Protein AF-A0A1G1A3S3-F1 (afdb_monomer)

Radius of gyration: 22.7 Å; Cα contacts (8 Å, |Δi|>4): 123; chains: 1; bounding box: 58×36×57 Å

Sequence (154 aa):
MSLSEVANRAGTSPASLSRYENGWTRFETYTLRKLAVALGCKLHVELQPISRITDGRASCSDLITRLQRLFWDHTLTRKVINQYPVWLLERVLDYGNLEDVYAVQKYMGSKNFLHKAAKAERVSPKTRNFWKQVLEKEGIPCMKKSSRNTAWNS

Mean predicted aligned error: 14.7 Å

Solvent-accessible surface area (backbone atoms only — not comparable to full-atom values): 9349 Å² total; per-residue (Å²): 134,55,65,61,59,44,15,62,59,37,76,50,50,46,73,62,52,54,46,47,74,73,70,53,82,86,70,54,74,68,56,52,49,33,47,20,59,46,69,76,46,84,82,81,88,81,86,73,81,77,76,71,71,76,75,72,56,52,51,69,65,59,52,35,68,68,47,37,80,79,36,84,90,47,87,73,43,74,66,52,53,72,75,39,50,42,63,54,43,24,47,38,66,62,72,48,53,73,66,55,49,50,50,52,27,55,50,61,33,62,71,54,35,53,60,38,53,33,62,38,59,84,43,51,72,69,46,47,57,55,50,41,58,53,32,54,76,72,72,41,81,60,47,66,81,73,88,67,99,64,81,80,83,128

Structure (mmCIF, N/CA/C/O backbone):
data_AF-A0A1G1A3S3-F1
#
_entry.id   AF-A0A1G1A3S3-F1
#
loop_
_atom_site.group_PDB
_atom_site.id
_atom_site.type_symbol
_atom_site.label_atom_id
_atom_site.label_alt_id
_atom_site.label_comp_id
_atom_site.label_asym_id
_atom_site.label_entity_id
_atom_site.label_seq_id
_atom_site.pdbx_PDB_ins_code
_atom_site.Cartn_x
_atom_site.Cartn_y
_atom_site.Cartn_z
_atom_site.occupancy
_atom_site.B_iso_or_equiv
_atom_site.auth_seq_id
_atom_site.auth_comp_id
_atom_site.auth_asym_id
_atom_site.auth_atom_id
_atom_site.pdbx_PDB_model_num
ATOM 1 N N . MET A 1 1 ? -24.597 18.489 29.196 1.00 64.31 1 MET A N 1
ATOM 2 C CA . MET A 1 1 ? -24.051 17.286 29.854 1.00 64.31 1 MET A CA 1
ATOM 3 C C . MET A 1 1 ? -22.540 17.418 29.833 1.00 64.31 1 MET A C 1
ATOM 5 O O . MET A 1 1 ? -22.004 17.718 28.772 1.00 64.31 1 MET A O 1
ATOM 9 N N . SER A 1 2 ? -21.883 17.325 30.986 1.00 84.00 2 SER A N 1
ATOM 10 C CA . SER A 1 2 ? -20.430 17.514 31.097 1.00 84.00 2 SER A CA 1
ATOM 11 C C . SER A 1 2 ? -19.662 16.266 30.649 1.00 84.00 2 SER A C 1
ATOM 13 O O . SER A 1 2 ? -20.179 15.151 30.701 1.00 84.00 2 SER A O 1
ATOM 15 N N . LEU A 1 3 ? -18.406 16.431 30.229 1.00 78.38 3 LEU A N 1
ATOM 16 C CA . LEU A 1 3 ? -17.564 15.325 29.755 1.00 78.38 3 LEU A CA 1
ATOM 17 C C . LEU A 1 3 ? -17.404 14.220 30.819 1.00 78.38 3 LEU A C 1
ATOM 19 O O . LEU A 1 3 ? -17.437 13.029 30.509 1.00 78.38 3 LEU A O 1
ATOM 23 N N . SER A 1 4 ? -17.331 14.615 32.091 1.00 81.06 4 SER A N 1
ATOM 24 C CA . SER A 1 4 ? -17.290 13.709 33.243 1.00 81.06 4 SER A CA 1
ATOM 25 C C . SER A 1 4 ? -18.598 12.932 33.445 1.00 81.06 4 SER A C 1
ATOM 27 O O . SER A 1 4 ? -18.565 11.749 33.782 1.00 81.06 4 SER A O 1
ATOM 29 N N . GLU A 1 5 ? -19.756 13.552 33.198 1.00 80.88 5 GLU A N 1
ATOM 30 C CA . GLU A 1 5 ? -21.058 12.867 33.254 1.00 80.88 5 GLU A CA 1
ATOM 31 C C . GLU A 1 5 ? -21.185 11.805 32.158 1.00 80.88 5 GLU A C 1
ATOM 33 O O . GLU A 1 5 ? -21.670 10.701 32.420 1.00 80.88 5 GLU A O 1
ATOM 38 N N . VAL A 1 6 ? -20.714 12.109 30.945 1.00 79.69 6 VAL A N 1
ATOM 39 C CA . VAL A 1 6 ? -20.717 11.150 29.829 1.00 79.69 6 VAL A CA 1
ATOM 40 C C . VAL A 1 6 ? -19.760 9.996 30.101 1.00 79.69 6 VAL A C 1
ATOM 42 O O . VAL A 1 6 ? -20.117 8.845 29.856 1.00 79.69 6 VAL A O 1
ATOM 45 N N . ALA A 1 7 ? -18.577 10.281 30.654 1.00 80.81 7 ALA A N 1
ATOM 46 C CA . ALA A 1 7 ? -17.577 9.271 30.9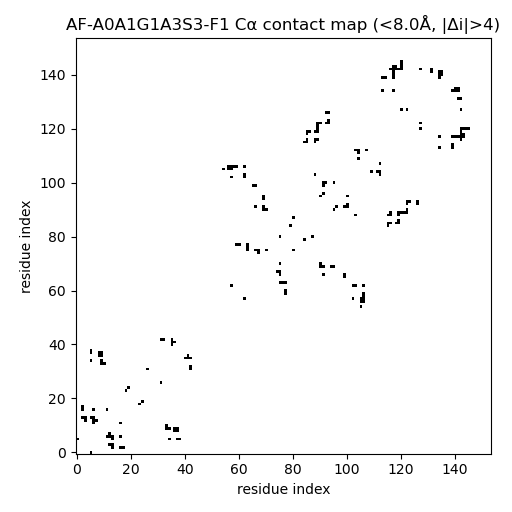97 1.00 80.81 7 ALA A CA 1
ATOM 47 C C . ALA A 1 7 ? -18.150 8.238 31.971 1.00 80.81 7 ALA A C 1
ATOM 49 O O . ALA A 1 7 ? -18.110 7.033 31.708 1.00 80.81 7 ALA A O 1
ATOM 50 N N . ASN A 1 8 ? -18.777 8.731 33.042 1.00 81.88 8 ASN A N 1
ATOM 51 C CA . ASN A 1 8 ? -19.398 7.897 34.062 1.00 81.88 8 ASN A CA 1
ATOM 52 C C . ASN A 1 8 ? -20.534 7.044 33.489 1.00 81.88 8 ASN A C 1
ATOM 54 O O . ASN A 1 8 ? -20.578 5.839 33.727 1.00 81.88 8 ASN A O 1
ATOM 58 N N . ARG A 1 9 ? -21.421 7.633 32.678 1.00 80.94 9 ARG A N 1
ATOM 59 C CA . ARG A 1 9 ? -22.539 6.895 32.061 1.00 80.94 9 ARG A CA 1
ATOM 60 C C . ARG A 1 9 ? -22.086 5.871 31.022 1.00 80.94 9 ARG A C 1
ATOM 62 O O . ARG A 1 9 ? -22.712 4.826 30.883 1.00 80.94 9 ARG A O 1
ATOM 69 N N . ALA A 1 10 ? -21.000 6.147 30.306 1.00 75.44 10 ALA A N 1
ATOM 70 C CA . ALA A 1 10 ? -20.428 5.237 29.318 1.00 75.44 10 ALA A CA 1
ATOM 71 C C . ALA A 1 10 ? -19.454 4.211 29.930 1.00 75.44 10 ALA A C 1
ATOM 73 O O . ALA A 1 10 ? -18.891 3.402 29.190 1.00 75.44 10 ALA A O 1
ATOM 74 N N . GLY A 1 11 ? -19.225 4.222 31.251 1.00 78.06 11 GLY A N 1
ATOM 75 C CA . GLY A 1 11 ? -18.266 3.331 31.912 1.00 78.06 11 GLY A CA 1
ATOM 76 C C . GLY A 1 11 ? -16.852 3.462 31.336 1.00 78.06 11 GLY A C 1
ATOM 77 O O . GLY A 1 11 ? -16.204 2.455 31.039 1.00 78.06 11 GLY A O 1
ATOM 78 N N . THR A 1 12 ? -16.414 4.697 31.086 1.00 79.50 12 THR A N 1
ATOM 79 C CA . THR A 1 12 ? -15.098 5.039 30.527 1.00 79.50 12 THR A CA 1
ATOM 80 C C . THR A 1 12 ? -14.498 6.243 31.260 1.00 79.50 12 THR A C 1
ATOM 82 O O . THR A 1 12 ? -15.146 6.838 32.115 1.00 79.50 12 THR A O 1
ATOM 85 N N . SER A 1 13 ? -13.247 6.605 30.961 1.00 84.62 13 SER A N 1
ATOM 86 C CA . SER A 1 13 ? -12.585 7.739 31.615 1.00 84.62 13 SER A CA 1
ATOM 87 C C . SER A 1 13 ? -12.816 9.061 30.862 1.00 84.62 13 SER A C 1
ATOM 89 O O . SER A 1 13 ? -12.899 9.054 29.628 1.00 84.62 13 SER A O 1
ATOM 91 N N . PRO A 1 14 ? -12.835 10.214 31.558 1.00 80.81 14 PRO A N 1
ATOM 92 C CA . PRO A 1 14 ? -12.882 11.528 30.912 1.00 80.81 14 PRO A CA 1
ATOM 93 C C . PRO A 1 14 ? -11.712 11.756 29.942 1.00 80.81 14 PRO A C 1
ATOM 95 O O . PRO A 1 14 ? -11.889 12.282 28.848 1.00 80.81 14 PRO A O 1
ATOM 98 N N . ALA A 1 15 ? -10.512 11.274 30.276 1.00 79.12 15 ALA A N 1
ATOM 99 C CA . ALA A 1 15 ? -9.357 11.359 29.381 1.00 79.12 15 ALA A CA 1
ATOM 100 C C . ALA A 1 15 ? -9.567 10.566 28.076 1.00 79.12 15 ALA A C 1
ATOM 102 O O . ALA A 1 15 ? -9.154 11.007 27.004 1.00 79.12 15 ALA A O 1
ATOM 103 N N . SER A 1 16 ? -10.237 9.411 28.146 1.00 72.12 16 SER A N 1
ATOM 104 C CA . SER A 1 16 ? -10.601 8.612 26.969 1.00 72.12 16 SER A CA 1
ATOM 105 C C . SER A 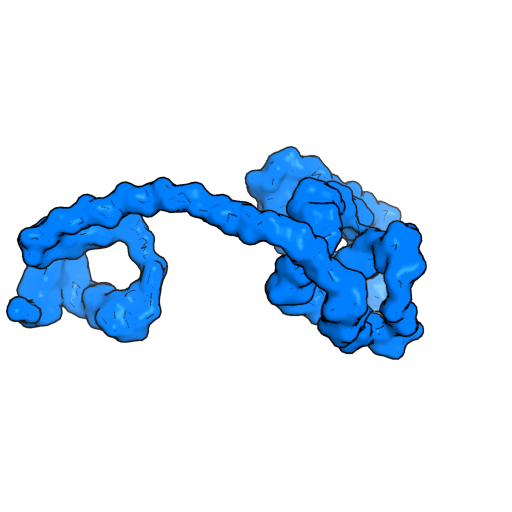1 16 ? -11.628 9.330 26.091 1.00 72.12 16 SER A C 1
ATOM 107 O O . SER A 1 16 ? -11.465 9.345 24.876 1.00 72.12 16 SER A O 1
ATOM 109 N N . LEU A 1 17 ? -12.641 9.966 26.689 1.00 74.44 17 LEU A N 1
ATOM 110 C CA . LEU A 1 17 ? -13.640 10.750 25.952 1.00 74.44 17 LEU A CA 1
ATOM 111 C C . LEU A 1 17 ? -13.060 12.006 25.302 1.00 74.44 17 LEU A C 1
ATOM 113 O O . LEU A 1 17 ? -13.352 12.278 24.142 1.00 74.44 17 LEU A O 1
ATOM 117 N N . SER A 1 18 ? -12.185 12.724 26.007 1.00 79.44 18 SER A N 1
ATOM 118 C CA . SER A 1 18 ? -11.514 13.913 25.472 1.00 79.44 18 SER A CA 1
ATOM 119 C C . SER A 1 18 ? -10.682 13.595 24.221 1.00 79.44 18 SER A C 1
ATOM 121 O O . SER A 1 18 ? -10.614 14.397 23.293 1.00 79.44 18 SER A O 1
ATOM 123 N N . ARG A 1 19 ? -10.098 12.391 24.126 1.00 73.38 19 ARG A N 1
ATOM 124 C CA . ARG A 1 19 ? -9.409 11.943 22.901 1.00 73.38 19 ARG A CA 1
ATOM 125 C C . ARG A 1 19 ? -10.360 11.789 21.713 1.00 73.38 19 ARG A C 1
ATOM 127 O O . ARG A 1 19 ? -9.964 12.083 20.590 1.00 73.38 19 ARG A O 1
ATOM 134 N N . TYR A 1 20 ? -11.594 11.348 21.948 1.00 72.50 20 TYR A N 1
ATOM 135 C CA . TYR A 1 20 ? -12.598 11.205 20.894 1.00 72.50 20 TYR A CA 1
ATOM 136 C C . TYR A 1 20 ? -13.142 12.557 20.419 1.00 72.50 20 TYR A C 1
ATOM 138 O O . TYR A 1 20 ? -13.361 12.722 19.222 1.00 72.50 20 TYR A O 1
ATOM 146 N N . GLU A 1 21 ? -13.287 13.537 21.317 1.00 76.50 21 GLU A N 1
ATOM 147 C CA . GLU A 1 21 ? -13.665 14.910 20.940 1.00 76.50 21 GLU A CA 1
ATOM 148 C C . GLU A 1 21 ? -12.586 15.604 20.097 1.00 76.50 21 GLU A C 1
ATOM 150 O O . GLU A 1 21 ? -12.903 16.356 19.181 1.00 76.50 21 GLU A O 1
ATOM 155 N N . ASN A 1 22 ? -11.310 15.285 20.329 1.00 77.12 22 ASN A N 1
ATOM 156 C CA . ASN A 1 22 ? -10.173 15.852 19.596 1.00 77.12 22 ASN A CA 1
ATOM 157 C C . ASN A 1 22 ? -9.847 15.121 18.273 1.00 77.12 22 ASN A C 1
ATOM 159 O O . ASN A 1 22 ? -8.708 15.146 17.805 1.00 77.12 22 A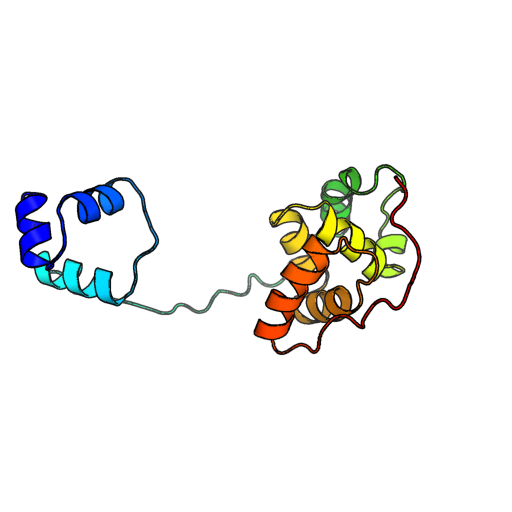SN A O 1
ATOM 163 N N . GLY A 1 23 ? -10.832 14.461 17.654 1.00 60.47 23 GLY A N 1
ATOM 164 C CA . GLY A 1 23 ? -10.711 13.928 16.290 1.00 60.47 23 GLY A CA 1
ATOM 165 C C . GLY A 1 23 ? -10.128 12.516 16.168 1.00 60.47 23 GLY A C 1
ATOM 166 O O . GLY A 1 23 ? -9.737 12.109 15.072 1.00 60.47 23 GLY A O 1
ATOM 167 N N . TRP A 1 24 ? -10.074 11.731 17.248 1.00 54.75 24 TRP A N 1
ATOM 168 C CA . TRP A 1 24 ? -9.654 10.329 17.166 1.00 54.75 24 TRP A CA 1
ATOM 169 C C . TRP A 1 24 ? -10.819 9.438 16.699 1.00 54.75 24 TRP A C 1
ATOM 171 O O . TRP A 1 24 ? -11.737 9.142 17.456 1.00 54.75 24 TRP A O 1
ATOM 181 N N . THR A 1 25 ? -10.794 9.019 15.429 1.00 60.53 25 THR A N 1
ATOM 182 C CA . THR A 1 25 ? -11.945 8.415 14.719 1.00 60.53 25 THR A CA 1
ATOM 183 C C . THR A 1 25 ? -11.993 6.884 14.714 1.00 60.53 25 THR A C 1
ATOM 185 O O . THR A 1 25 ? -12.873 6.288 14.090 1.00 60.53 25 THR A O 1
ATOM 188 N N . ARG A 1 26 ? -11.063 6.207 15.398 1.00 60.00 26 ARG A N 1
ATOM 189 C CA . ARG A 1 26 ? -11.073 4.740 15.503 1.00 60.00 26 ARG A CA 1
ATOM 190 C C . ARG A 1 26 ? -11.893 4.303 16.705 1.00 60.00 26 ARG A C 1
ATOM 192 O O . ARG A 1 26 ? -11.378 4.209 17.814 1.00 60.00 26 ARG A O 1
ATOM 199 N N . PHE A 1 27 ? -13.160 4.000 16.457 1.00 67.06 27 PHE A N 1
ATOM 200 C CA . PHE A 1 27 ? -14.050 3.450 17.468 1.00 67.06 27 PHE A CA 1
ATOM 201 C C . PHE A 1 27 ? -14.275 1.959 17.245 1.00 67.06 27 PHE A C 1
ATOM 203 O O . PHE A 1 27 ? -14.630 1.523 16.151 1.00 67.06 27 PHE A O 1
ATOM 210 N N . GLU A 1 28 ? -14.151 1.173 18.308 1.00 78.12 28 GLU A N 1
ATOM 211 C CA . GLU A 1 28 ? -14.763 -0.148 18.329 1.00 78.12 28 GLU A CA 1
ATOM 212 C C . GLU A 1 28 ? -16.289 0.005 18.366 1.00 78.12 28 GLU A C 1
ATOM 214 O O . GLU A 1 28 ? -16.828 0.898 19.028 1.00 78.12 28 GLU A O 1
ATOM 219 N N . THR A 1 29 ? -17.016 -0.892 17.693 1.00 78.12 29 THR A N 1
ATOM 220 C CA . THR A 1 29 ? -18.493 -0.865 17.698 1.00 78.12 29 THR A CA 1
ATOM 221 C C . THR A 1 29 ? -19.069 -0.989 19.112 1.00 78.12 29 THR A C 1
ATOM 223 O O . THR A 1 29 ? -20.155 -0.487 19.396 1.00 78.12 29 THR A O 1
ATOM 226 N N . TYR A 1 30 ? -18.329 -1.635 20.015 1.00 79.31 30 TYR A N 1
ATOM 227 C CA . TYR A 1 30 ? -18.634 -1.708 21.438 1.00 79.31 30 TYR A CA 1
ATOM 228 C C . TYR A 1 30 ? -18.596 -0.328 22.112 1.00 79.31 30 TYR A C 1
ATOM 230 O O . TYR A 1 30 ? -19.540 0.040 22.811 1.00 79.31 30 TYR A O 1
ATOM 238 N N . THR A 1 31 ? -17.564 0.473 21.840 1.00 82.94 31 THR A N 1
ATOM 239 C CA . THR A 1 31 ? -17.431 1.842 22.357 1.00 82.94 31 THR A CA 1
ATOM 240 C C . THR A 1 31 ? -18.561 2.737 21.855 1.00 82.94 31 THR A C 1
ATOM 242 O O . THR A 1 31 ? -19.196 3.418 22.657 1.00 82.94 31 THR A O 1
ATOM 245 N N . LEU A 1 32 ? -18.889 2.678 20.558 1.00 83.62 32 LEU A N 1
ATOM 246 C CA . LEU A 1 32 ? -20.003 3.453 19.986 1.00 83.62 32 LEU A CA 1
ATOM 247 C C . LEU A 1 32 ? -21.346 3.124 20.648 1.00 83.62 32 LEU A C 1
ATOM 249 O O . LEU A 1 32 ? -22.145 4.024 20.900 1.00 83.62 32 LEU A O 1
ATOM 253 N N . ARG A 1 33 ? -21.587 1.848 20.980 1.00 84.75 33 ARG A N 1
ATOM 254 C CA . ARG A 1 33 ? -22.799 1.434 21.702 1.00 84.75 33 ARG A CA 1
ATOM 255 C C . ARG A 1 33 ? -22.883 2.053 23.094 1.00 84.75 33 ARG A C 1
ATOM 257 O O . ARG A 1 33 ? -23.942 2.561 23.451 1.00 84.75 33 ARG A O 1
ATOM 264 N N . LYS A 1 34 ? -21.790 2.051 23.865 1.00 85.25 34 LYS A N 1
ATOM 265 C CA . LYS A 1 34 ? -21.784 2.662 25.207 1.00 85.25 34 LYS A CA 1
ATOM 266 C C . LYS A 1 34 ? -22.070 4.157 25.160 1.00 85.25 34 LYS A C 1
ATOM 268 O O . LYS A 1 34 ? -22.832 4.655 25.982 1.00 85.25 34 LYS A O 1
ATOM 273 N N . LEU A 1 35 ? -21.492 4.855 24.184 1.00 85.00 35 LEU A N 1
ATOM 274 C CA . LEU A 1 35 ? -21.728 6.285 23.993 1.00 85.00 35 LEU A CA 1
ATOM 275 C C . LEU A 1 35 ? -23.184 6.569 23.631 1.00 85.00 35 LEU A C 1
ATOM 277 O O . LEU A 1 35 ? -23.793 7.448 24.232 1.00 85.00 35 LEU A O 1
ATOM 281 N N . ALA A 1 36 ? -23.761 5.793 22.712 1.00 88.50 36 ALA A N 1
ATOM 282 C CA . ALA A 1 36 ? -25.162 5.934 22.333 1.00 88.50 36 ALA A CA 1
ATOM 283 C C . ALA A 1 36 ? -26.097 5.771 23.545 1.00 88.50 36 ALA A C 1
ATOM 285 O O . ALA A 1 36 ? -26.952 6.622 23.768 1.00 88.50 36 ALA A O 1
ATOM 286 N N . VAL A 1 37 ? -25.868 4.757 24.389 1.00 89.56 37 VAL A N 1
ATOM 287 C CA . VAL A 1 37 ? -26.630 4.565 25.638 1.00 89.56 37 VAL A CA 1
ATOM 288 C C . VAL A 1 37 ? -26.449 5.746 26.597 1.00 89.56 37 VAL A C 1
ATOM 290 O O . VAL A 1 37 ? -27.435 6.288 27.090 1.00 89.56 37 VAL A O 1
ATOM 293 N N . ALA A 1 38 ? -25.210 6.185 26.834 1.00 88.12 38 ALA A N 1
ATOM 294 C CA . ALA A 1 38 ? -24.908 7.283 27.756 1.00 88.12 38 ALA A CA 1
ATOM 295 C C . ALA A 1 38 ? -25.538 8.624 27.335 1.00 88.12 38 ALA A C 1
ATOM 297 O O . ALA A 1 38 ? -25.931 9.424 28.189 1.00 88.12 38 ALA A O 1
ATOM 298 N N . LEU A 1 39 ? -25.637 8.849 26.024 1.00 88.44 39 LEU A N 1
ATOM 299 C CA . LEU A 1 39 ? -26.204 10.046 25.403 1.00 88.44 39 LEU A CA 1
ATOM 300 C C . LEU A 1 39 ? -27.720 9.942 25.166 1.00 88.44 39 LEU A C 1
ATOM 302 O O . LEU A 1 39 ? -28.309 10.890 24.654 1.00 88.44 39 LEU A O 1
ATOM 306 N N . GLY A 1 40 ? -28.357 8.809 25.489 1.00 88.25 40 GLY A N 1
ATOM 307 C CA . GLY A 1 40 ? -29.773 8.577 25.178 1.00 88.25 40 GLY A CA 1
ATOM 308 C C . GLY A 1 40 ? -30.071 8.549 23.673 1.00 88.25 40 GLY A C 1
ATOM 309 O O . GLY A 1 40 ? -31.176 8.871 23.248 1.00 88.25 40 GLY A O 1
ATOM 310 N N . CYS A 1 41 ? -29.080 8.200 22.856 1.00 87.31 41 CYS A N 1
ATOM 311 C CA . CYS A 1 41 ? -29.160 8.164 21.401 1.00 87.31 41 CYS A CA 1
ATOM 312 C C . CYS A 1 41 ? -29.328 6.726 20.887 1.00 87.31 41 CYS A C 1
ATOM 314 O O . CYS A 1 41 ? -28.855 5.761 21.490 1.00 87.31 41 CYS A O 1
ATOM 316 N N . LYS A 1 42 ? -29.944 6.572 19.711 1.00 84.50 42 LYS A N 1
ATOM 317 C CA . LYS A 1 42 ? -30.014 5.288 18.999 1.00 84.50 42 LYS A CA 1
ATOM 318 C C . LYS A 1 42 ? -28.831 5.169 18.036 1.00 84.50 42 LYS A C 1
ATOM 320 O O . LYS A 1 42 ? -28.690 5.990 17.136 1.00 84.50 42 LYS A O 1
ATOM 325 N N . LEU A 1 43 ? -27.995 4.141 18.200 1.00 85.69 43 LEU A N 1
ATOM 326 C CA . LEU A 1 43 ? -26.915 3.846 17.253 1.00 85.69 43 LEU A CA 1
ATOM 327 C C . LEU A 1 43 ? -27.483 3.140 16.015 1.00 85.69 43 LEU A C 1
ATOM 329 O O . LEU A 1 43 ? -28.025 2.040 16.126 1.00 85.69 43 LEU A O 1
ATOM 333 N N . HIS A 1 44 ? -27.316 3.751 14.845 1.00 83.06 44 HIS A N 1
ATOM 334 C CA . HIS A 1 44 ? -27.656 3.159 13.556 1.00 83.06 44 HIS A CA 1
ATOM 335 C C . HIS A 1 44 ? -26.372 2.849 12.782 1.00 83.06 44 HIS A C 1
ATOM 337 O O . HIS A 1 44 ? -25.578 3.752 12.526 1.00 83.06 44 HIS A O 1
ATOM 343 N N . VAL A 1 45 ? -26.142 1.576 12.452 1.00 81.19 45 VAL A N 1
ATOM 344 C CA . VAL A 1 45 ? -24.980 1.138 11.665 1.00 81.19 45 VAL A CA 1
ATOM 345 C C . VAL A 1 45 ? -25.501 0.507 10.386 1.00 81.19 45 VAL A C 1
ATOM 347 O O . VAL A 1 45 ? -26.065 -0.583 10.423 1.00 81.19 45 VAL A O 1
ATOM 350 N N . GLU A 1 46 ? -25.298 1.189 9.266 1.00 77.38 46 GLU A N 1
ATOM 351 C CA . GLU A 1 46 ? -25.596 0.656 7.942 1.00 77.38 46 GLU A CA 1
ATOM 352 C C . GLU A 1 46 ? -24.303 0.284 7.231 1.00 77.38 46 GLU A C 1
ATOM 354 O O . GLU A 1 46 ? -23.328 1.037 7.230 1.00 77.38 46 GLU A O 1
ATOM 359 N N . LEU A 1 47 ? -24.304 -0.887 6.601 1.00 73.31 47 LEU A N 1
ATOM 360 C CA . LEU A 1 47 ? -23.278 -1.252 5.640 1.00 73.31 47 LEU A CA 1
ATOM 361 C C . LEU A 1 47 ? -23.773 -0.827 4.266 1.00 73.31 47 LEU A C 1
ATOM 363 O O . LEU A 1 47 ? -24.724 -1.402 3.740 1.00 73.31 47 LEU A O 1
ATOM 367 N N . GLN A 1 48 ? -23.123 0.171 3.685 1.00 65.38 48 GLN A N 1
ATOM 368 C CA . GLN A 1 48 ? -23.359 0.512 2.292 1.00 65.38 48 GLN A CA 1
ATOM 369 C C . GLN A 1 48 ? -22.409 -0.293 1.406 1.00 65.38 48 GLN A C 1
ATOM 371 O O . GLN A 1 48 ? -21.234 -0.464 1.759 1.00 65.38 48 GLN A O 1
ATOM 376 N N . PRO A 1 49 ? -22.884 -0.802 0.255 1.00 55.56 49 PRO A N 1
ATOM 377 C CA . PRO A 1 49 ? -21.982 -1.358 -0.731 1.00 55.56 49 PRO A CA 1
ATOM 378 C C . PRO A 1 49 ? -20.995 -0.262 -1.113 1.00 55.56 49 PRO A C 1
ATOM 380 O O . PRO A 1 49 ? -21.386 0.852 -1.461 1.00 55.56 49 PRO A O 1
ATOM 383 N N . ILE A 1 50 ? -19.704 -0.579 -1.058 1.00 68.12 50 ILE A N 1
ATOM 384 C CA . ILE A 1 50 ? -18.704 0.270 -1.690 1.00 68.12 50 ILE A CA 1
ATOM 385 C C . ILE A 1 50 ? -19.083 0.259 -3.165 1.00 68.12 50 ILE A C 1
ATOM 387 O O . ILE A 1 50 ? -18.920 -0.772 -3.827 1.00 68.12 50 ILE A O 1
ATOM 391 N N . SER A 1 51 ? -19.631 1.375 -3.657 1.00 54.19 51 SER A N 1
ATOM 392 C CA . SER A 1 51 ? -19.732 1.634 -5.084 1.00 54.19 51 SER A CA 1
ATOM 393 C C . SER A 1 51 ? -18.337 1.383 -5.616 1.00 54.19 51 SER A C 1
ATOM 395 O O . SER A 1 51 ? -17.422 2.170 -5.371 1.00 54.19 51 SER A O 1
ATOM 397 N N . ARG A 1 52 ? -18.139 0.232 -6.264 1.00 51.34 52 ARG A N 1
ATOM 398 C CA . ARG A 1 52 ? -16.960 0.016 -7.083 1.00 51.34 52 ARG A CA 1
ATOM 399 C C . ARG A 1 52 ? -17.099 1.105 -8.118 1.00 51.34 52 ARG A C 1
ATOM 401 O O . ARG A 1 52 ? -17.921 0.957 -9.016 1.00 51.34 52 ARG A O 1
ATOM 408 N N . ILE A 1 53 ? -16.426 2.236 -7.897 1.00 49.78 53 ILE A N 1
ATOM 409 C CA . ILE A 1 53 ? -16.292 3.292 -8.889 1.00 49.78 53 ILE A CA 1
ATOM 410 C C . ILE A 1 53 ? -15.915 2.517 -10.132 1.00 49.78 53 ILE A C 1
ATOM 412 O O . ILE A 1 53 ? -14.860 1.884 -10.147 1.00 49.78 53 ILE A O 1
ATOM 416 N N . THR A 1 54 ? -16.846 2.432 -11.079 1.00 49.03 54 THR A N 1
ATOM 417 C CA . THR A 1 54 ? -16.650 1.690 -12.312 1.00 49.03 54 THR A CA 1
ATOM 418 C C . THR A 1 54 ? -15.326 2.164 -12.854 1.00 49.03 54 THR A C 1
ATOM 420 O O . THR A 1 54 ? -15.148 3.368 -13.049 1.00 49.03 54 THR A O 1
ATOM 423 N N . ASP A 1 55 ? -14.386 1.226 -12.939 1.00 47.91 55 ASP A N 1
ATOM 424 C CA . ASP A 1 55 ? -12.985 1.463 -13.213 1.00 47.91 55 ASP A CA 1
ATOM 425 C C . ASP A 1 55 ? -12.849 2.274 -14.503 1.00 47.91 55 ASP A C 1
ATOM 427 O O . ASP A 1 55 ? -12.688 1.733 -15.597 1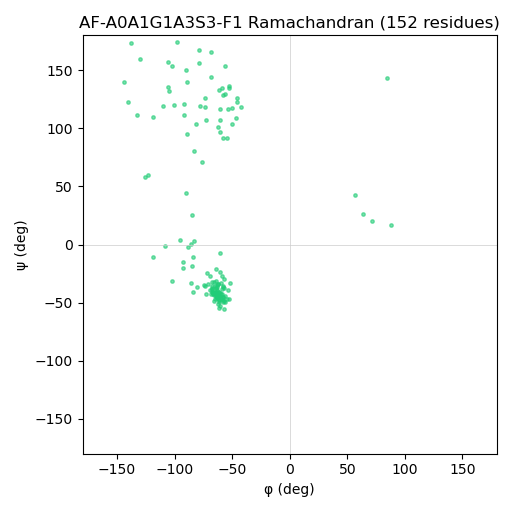.00 47.91 55 ASP A O 1
ATOM 431 N N . GLY A 1 56 ? -12.815 3.600 -14.380 1.00 49.31 56 GLY A N 1
ATOM 432 C CA . GLY A 1 56 ? -11.914 4.373 -15.204 1.00 49.31 56 GLY A CA 1
ATOM 433 C C . GLY A 1 56 ? -10.549 3.800 -14.872 1.00 49.31 56 GLY A C 1
ATOM 434 O O . GLY A 1 56 ? -9.968 4.178 -13.848 1.00 49.31 56 GLY A O 1
ATOM 435 N N . ARG A 1 57 ? -10.107 2.793 -15.647 1.00 58.22 57 ARG A N 1
ATOM 436 C CA . ARG A 1 57 ? -8.743 2.262 -15.578 1.00 58.22 57 ARG A CA 1
ATOM 437 C C . ARG A 1 57 ? -7.869 3.490 -15.456 1.00 58.22 57 ARG A C 1
ATOM 439 O O . ARG A 1 57 ? -7.949 4.353 -16.331 1.00 58.22 57 ARG A O 1
ATOM 446 N N . ALA A 1 58 ? -7.140 3.603 -14.344 1.00 66.44 58 ALA A N 1
ATOM 447 C CA . ALA A 1 58 ? -6.250 4.736 -14.139 1.00 66.44 58 ALA A CA 1
ATOM 448 C C . ALA A 1 58 ? -5.466 4.923 -15.441 1.00 66.44 58 ALA A C 1
ATOM 450 O O . ALA A 1 58 ? -4.960 3.933 -15.984 1.00 66.44 58 ALA A O 1
ATOM 451 N N . SER A 1 59 ? -5.478 6.130 -16.015 1.00 84.94 59 SER A N 1
ATOM 452 C CA . SER A 1 59 ? -4.854 6.302 -17.320 1.00 84.94 59 SER A CA 1
ATOM 453 C C . SER A 1 59 ? -3.392 5.894 -17.196 1.00 84.94 59 SER A C 1
ATOM 455 O O . SER A 1 59 ? -2.703 6.258 -16.243 1.00 84.94 59 SER A O 1
ATOM 457 N N . CYS A 1 60 ? -2.904 5.111 -18.159 1.00 89.38 60 CYS A N 1
ATOM 458 C CA . CYS A 1 60 ? -1.502 4.707 -18.170 1.00 89.38 60 CYS A CA 1
ATOM 459 C C . CYS A 1 60 ? -0.574 5.935 -18.174 1.00 89.38 60 CYS A C 1
ATOM 461 O O . CYS A 1 60 ? 0.528 5.841 -17.647 1.00 89.38 60 CYS A O 1
ATOM 463 N N . SER A 1 61 ? -1.010 7.069 -18.747 1.00 91.25 61 SER A N 1
ATOM 464 C CA . SER A 1 61 ? -0.272 8.338 -18.688 1.00 91.25 61 SER A CA 1
ATOM 465 C C . SER A 1 61 ? -0.109 8.824 -17.253 1.00 91.25 61 SER A C 1
ATOM 467 O O . SER A 1 61 ? 1.001 9.127 -16.836 1.00 91.25 61 SER A O 1
ATOM 469 N N . ASP A 1 62 ? -1.192 8.828 -16.480 1.00 91.12 62 ASP A N 1
ATOM 470 C CA . ASP A 1 62 ? -1.203 9.345 -15.111 1.00 91.12 62 ASP A CA 1
ATOM 471 C C . ASP A 1 62 ? -0.354 8.456 -14.206 1.00 91.12 62 ASP A C 1
ATOM 473 O O . ASP A 1 62 ? 0.402 8.946 -13.368 1.00 91.12 62 ASP A O 1
ATOM 477 N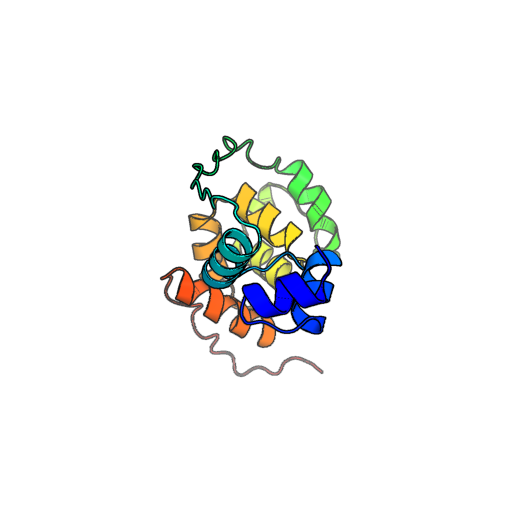 N . LEU A 1 63 ? -0.420 7.138 -14.430 1.00 93.12 63 LEU A N 1
ATOM 478 C CA . LEU A 1 63 ? 0.439 6.179 -13.747 1.00 93.12 63 LEU A CA 1
ATOM 479 C C . LEU A 1 63 ? 1.919 6.433 -14.063 1.00 93.12 63 LEU A C 1
ATOM 481 O O . LEU A 1 63 ? 2.735 6.447 -13.147 1.00 93.12 63 LEU A O 1
ATOM 485 N N . ILE A 1 64 ? 2.268 6.658 -15.335 1.00 95.12 64 ILE A N 1
ATOM 486 C CA . ILE A 1 64 ? 3.647 6.963 -15.746 1.00 95.12 64 ILE A CA 1
ATOM 487 C C . ILE A 1 64 ? 4.128 8.248 -15.072 1.00 95.12 64 ILE A C 1
ATOM 489 O O . ILE A 1 64 ? 5.152 8.214 -14.396 1.00 95.12 64 ILE A O 1
ATOM 493 N N . THR A 1 65 ? 3.378 9.346 -15.188 1.00 94.69 65 THR A N 1
ATOM 494 C CA . THR A 1 65 ? 3.747 10.646 -14.604 1.00 94.69 65 THR A CA 1
ATOM 495 C C . THR A 1 65 ? 3.980 10.530 -13.104 1.00 94.69 65 THR A C 1
ATOM 497 O O . THR A 1 65 ? 4.971 11.029 -12.574 1.00 94.69 65 THR A O 1
ATOM 500 N N . ARG A 1 66 ? 3.090 9.814 -12.416 1.00 94.31 66 ARG A N 1
ATOM 501 C CA . ARG A 1 66 ? 3.169 9.590 -10.976 1.00 94.31 66 ARG A CA 1
ATOM 502 C C . ARG A 1 66 ? 4.393 8.768 -10.575 1.00 94.31 66 ARG A C 1
ATOM 504 O O . ARG A 1 66 ? 5.067 9.099 -9.598 1.00 94.31 66 ARG A O 1
ATOM 511 N N . LEU A 1 67 ? 4.635 7.666 -11.280 1.00 96.12 67 LEU A N 1
ATOM 512 C CA . LEU A 1 67 ? 5.654 6.695 -10.900 1.00 96.12 67 LEU A CA 1
ATOM 513 C C . LEU A 1 67 ? 7.042 7.056 -11.414 1.00 96.12 67 LEU A C 1
ATOM 515 O O . LEU A 1 67 ? 7.999 6.545 -10.850 1.00 96.12 67 LEU A O 1
ATOM 519 N N . GLN A 1 68 ? 7.187 7.934 -12.413 1.00 95.69 68 GLN A N 1
ATOM 520 C CA . GLN A 1 68 ? 8.478 8.241 -13.045 1.00 95.69 68 GLN A CA 1
ATOM 521 C C . GLN A 1 68 ? 9.569 8.618 -12.029 1.00 95.69 68 GLN A C 1
ATOM 523 O O . GLN A 1 68 ? 10.723 8.237 -12.204 1.00 95.69 68 GLN A O 1
ATOM 528 N N . ARG A 1 69 ? 9.205 9.270 -10.917 1.00 96.12 69 ARG A N 1
ATOM 529 C CA . ARG A 1 69 ? 10.131 9.592 -9.814 1.00 96.12 69 ARG A CA 1
ATOM 530 C C . ARG A 1 69 ? 10.775 8.373 -9.132 1.00 96.12 69 ARG A C 1
ATOM 532 O O . ARG A 1 69 ? 11.820 8.516 -8.513 1.00 96.12 69 ARG A O 1
ATOM 539 N N . LEU A 1 70 ? 10.154 7.194 -9.205 1.00 96.06 70 LEU A N 1
ATOM 540 C CA . LEU A 1 70 ? 10.680 5.934 -8.658 1.00 96.06 70 LEU A CA 1
ATOM 541 C C . LEU A 1 70 ? 11.650 5.231 -9.623 1.00 96.06 70 LEU A C 1
ATOM 543 O O . LEU A 1 70 ? 12.319 4.279 -9.230 1.00 96.06 70 LEU A O 1
ATOM 547 N N . PHE A 1 71 ? 11.719 5.697 -10.872 1.00 94.81 71 PHE A N 1
ATOM 548 C CA . PHE A 1 71 ? 12.507 5.123 -11.962 1.00 94.81 71 PHE A CA 1
ATOM 549 C C . PHE A 1 71 ? 13.454 6.190 -12.509 1.00 94.81 71 PHE A C 1
ATOM 551 O O . PHE A 1 71 ? 13.382 6.595 -13.664 1.00 94.81 71 PHE A O 1
ATOM 558 N N . TRP A 1 72 ? 14.332 6.697 -11.648 1.00 89.75 72 TRP A N 1
ATOM 559 C CA . TRP A 1 72 ? 15.333 7.698 -12.030 1.00 89.75 72 TRP A CA 1
ATOM 560 C C . TRP A 1 72 ? 16.344 7.159 -13.057 1.00 89.75 72 TRP A C 1
ATOM 562 O O . TRP A 1 72 ? 16.966 7.932 -13.777 1.00 89.75 72 TRP A O 1
ATOM 572 N N . ASP A 1 73 ? 16.481 5.836 -13.136 1.00 92.81 73 ASP A N 1
ATOM 573 C CA . ASP A 1 73 ? 17.382 5.096 -14.015 1.00 92.81 73 ASP A CA 1
ATOM 574 C C . ASP A 1 73 ? 16.738 4.680 -15.353 1.00 92.81 73 ASP A C 1
ATOM 576 O O . ASP A 1 73 ? 17.452 4.298 -16.277 1.00 92.81 73 ASP A O 1
ATOM 580 N N . HIS A 1 74 ? 15.406 4.742 -15.483 1.00 91.81 74 HIS A N 1
ATOM 581 C CA . HIS A 1 74 ? 14.681 4.263 -16.666 1.00 91.81 74 HIS A CA 1
ATOM 582 C C . HIS A 1 74 ? 13.472 5.138 -17.012 1.00 91.81 74 HIS A C 1
ATOM 584 O O . HIS A 1 74 ? 12.660 5.499 -16.162 1.00 91.81 74 HIS A O 1
ATOM 590 N N . THR A 1 75 ? 13.252 5.388 -18.302 1.00 92.81 75 THR A N 1
ATOM 591 C CA . THR A 1 75 ? 12.011 6.026 -18.761 1.00 92.81 75 THR A CA 1
ATOM 592 C C . THR A 1 75 ? 10.848 5.037 -18.694 1.00 92.81 75 THR A C 1
ATOM 594 O O . THR A 1 75 ? 10.843 4.012 -19.385 1.00 92.81 75 THR A O 1
ATOM 597 N N . LEU A 1 76 ? 9.826 5.346 -17.892 1.00 93.94 76 LEU A N 1
ATOM 598 C CA . LEU A 1 76 ? 8.607 4.550 -17.866 1.00 93.94 76 LEU A CA 1
ATOM 599 C C . LEU A 1 76 ? 7.791 4.801 -19.131 1.00 93.94 76 LEU A C 1
ATOM 601 O O . LEU A 1 76 ? 7.413 5.920 -19.462 1.00 93.94 76 LEU A O 1
ATOM 605 N N . THR A 1 77 ? 7.455 3.716 -19.816 1.00 94.31 77 THR A N 1
ATOM 606 C CA . THR A 1 77 ? 6.545 3.736 -20.960 1.00 94.31 77 THR A CA 1
ATOM 607 C C . THR A 1 77 ? 5.473 2.673 -20.783 1.00 94.31 77 THR A C 1
ATOM 609 O O . THR A 1 77 ? 5.659 1.685 -20.066 1.00 94.31 77 THR A O 1
ATOM 612 N N . ARG A 1 78 ? 4.350 2.824 -21.496 1.00 93.12 78 ARG A N 1
ATOM 613 C CA . ARG A 1 78 ? 3.278 1.816 -21.510 1.00 93.12 78 ARG A CA 1
ATOM 614 C C . ARG A 1 78 ? 3.808 0.427 -21.882 1.00 93.12 78 ARG A C 1
ATOM 616 O O . ARG A 1 78 ? 3.385 -0.568 -21.300 1.00 93.12 78 ARG A O 1
ATOM 623 N N . LYS A 1 79 ? 4.746 0.361 -22.834 1.00 92.88 79 LYS A N 1
ATOM 624 C CA . LYS A 1 79 ? 5.368 -0.895 -23.270 1.00 92.88 79 LYS A CA 1
ATOM 625 C C . LYS A 1 79 ? 6.111 -1.565 -22.114 1.00 92.88 79 LYS A C 1
ATOM 627 O O . LYS A 1 79 ? 5.856 -2.733 -21.842 1.00 92.88 79 LYS A O 1
ATOM 632 N N . VAL A 1 80 ? 6.949 -0.813 -21.398 1.00 90.94 80 VAL A N 1
ATOM 633 C CA . VAL A 1 80 ? 7.720 -1.318 -20.249 1.00 90.94 80 VAL A CA 1
ATOM 634 C C . VAL A 1 80 ? 6.799 -1.792 -19.125 1.00 90.94 80 VAL A C 1
ATOM 636 O O . VAL A 1 80 ? 6.987 -2.894 -18.620 1.00 90.94 80 VAL A O 1
ATOM 639 N N . ILE A 1 81 ? 5.763 -1.020 -18.784 1.00 92.88 81 ILE A N 1
ATOM 640 C CA . ILE A 1 81 ? 4.786 -1.383 -17.742 1.00 92.88 81 ILE A CA 1
ATOM 641 C C . ILE A 1 81 ? 4.099 -2.718 -18.061 1.00 92.88 81 ILE A C 1
ATOM 643 O O . ILE A 1 81 ? 3.966 -3.581 -17.191 1.00 92.88 81 ILE A O 1
ATOM 647 N N . ASN A 1 82 ? 3.676 -2.903 -19.313 1.00 90.94 82 ASN A N 1
ATOM 648 C CA . ASN A 1 82 ? 2.967 -4.110 -19.730 1.00 90.94 82 ASN A CA 1
ATOM 649 C C . ASN A 1 82 ? 3.905 -5.320 -19.867 1.00 90.94 82 ASN A C 1
ATOM 651 O O . ASN A 1 82 ? 3.498 -6.442 -19.569 1.00 90.94 82 ASN A O 1
ATOM 655 N N . GLN A 1 83 ? 5.148 -5.095 -20.299 1.00 94.19 83 GLN A N 1
ATOM 656 C CA . GLN A 1 83 ? 6.138 -6.148 -20.529 1.00 94.19 83 GLN A CA 1
ATOM 657 C C . GLN A 1 83 ? 6.818 -6.612 -19.232 1.00 94.19 83 GLN A C 1
ATOM 659 O O . GLN A 1 83 ? 7.057 -7.806 -19.061 1.00 94.19 83 GLN A O 1
ATOM 664 N N . TYR A 1 84 ? 7.072 -5.696 -18.290 1.00 94.75 84 TYR A N 1
ATOM 665 C CA . TYR A 1 84 ? 7.811 -5.958 -17.049 1.00 94.75 84 TYR A CA 1
ATOM 666 C C . TYR A 1 84 ? 7.038 -5.541 -15.783 1.00 94.75 84 TYR A C 1
ATOM 668 O O . TYR A 1 84 ? 7.530 -4.766 -14.960 1.00 94.75 84 TYR A O 1
ATOM 676 N N . PRO A 1 85 ? 5.829 -6.081 -15.559 1.00 94.19 85 PRO A N 1
ATOM 677 C CA . PRO A 1 85 ? 4.969 -5.628 -14.471 1.00 94.19 85 PRO A CA 1
ATOM 678 C C . PRO A 1 85 ? 5.458 -6.042 -13.073 1.00 94.19 85 PRO A C 1
ATOM 680 O O . PRO A 1 85 ? 5.112 -5.391 -12.094 1.00 94.19 85 PRO A O 1
ATOM 683 N N . VAL A 1 86 ? 6.248 -7.118 -12.954 1.00 95.50 86 VAL A N 1
ATOM 684 C CA . VAL A 1 86 ? 6.845 -7.520 -11.665 1.00 95.50 86 VAL A CA 1
ATOM 685 C C . VAL A 1 86 ? 7.972 -6.566 -11.278 1.00 95.50 86 VAL A C 1
ATOM 687 O O . VAL A 1 86 ? 8.006 -6.119 -10.143 1.00 95.50 86 VAL A O 1
ATOM 690 N N . TRP A 1 87 ? 8.826 -6.177 -12.229 1.00 95.38 87 TRP A N 1
ATOM 691 C CA . TRP A 1 87 ? 9.879 -5.181 -12.007 1.00 95.38 87 TRP A CA 1
ATOM 692 C C . TRP A 1 87 ? 9.307 -3.818 -11.592 1.00 95.38 87 TRP A C 1
ATOM 694 O O . TRP A 1 87 ? 9.811 -3.190 -10.662 1.00 95.38 87 TRP A O 1
ATOM 704 N N . LEU A 1 88 ? 8.207 -3.395 -12.231 1.00 96.06 88 LEU A N 1
ATOM 705 C CA . LEU A 1 88 ? 7.469 -2.200 -11.818 1.00 96.06 88 LEU A CA 1
ATOM 706 C C . LEU A 1 88 ? 7.035 -2.311 -10.349 1.00 96.06 88 LEU A C 1
ATOM 708 O O . LEU A 1 88 ? 7.253 -1.390 -9.565 1.00 96.06 88 LEU A O 1
ATOM 712 N N . LEU A 1 89 ? 6.430 -3.445 -9.980 1.00 95.62 89 LEU A N 1
ATOM 713 C CA . LEU A 1 89 ? 5.965 -3.686 -8.617 1.00 95.62 89 LEU A CA 1
ATOM 714 C C . LEU A 1 89 ? 7.113 -3.732 -7.617 1.00 95.62 89 LEU A C 1
ATOM 716 O O . LEU A 1 89 ? 6.991 -3.110 -6.576 1.00 95.62 89 LEU A O 1
ATOM 720 N N . GLU A 1 90 ? 8.230 -4.389 -7.917 1.00 95.62 90 GLU A N 1
ATOM 721 C CA . GLU A 1 90 ? 9.394 -4.426 -7.022 1.00 95.62 90 GLU A CA 1
ATOM 722 C C . GLU A 1 90 ? 9.829 -3.009 -6.617 1.00 95.62 90 GLU A C 1
ATOM 724 O O . GLU A 1 90 ? 9.959 -2.720 -5.429 1.00 95.62 90 GLU A O 1
ATOM 729 N N . ARG A 1 91 ? 9.931 -2.086 -7.583 1.00 96.12 91 ARG A N 1
ATOM 730 C CA . ARG A 1 91 ? 10.262 -0.678 -7.312 1.00 96.12 91 ARG A CA 1
ATOM 731 C C . ARG A 1 91 ? 9.181 0.049 -6.512 1.00 96.12 91 ARG A C 1
ATOM 733 O O . ARG A 1 91 ? 9.503 0.789 -5.586 1.00 96.12 91 ARG A O 1
ATOM 740 N N . VAL A 1 92 ? 7.909 -0.153 -6.850 1.00 96.88 92 VAL A N 1
ATOM 741 C CA . VAL A 1 92 ? 6.785 0.504 -6.160 1.00 96.88 92 VAL A CA 1
ATOM 742 C C . VAL A 1 92 ? 6.643 0.010 -4.721 1.00 96.88 92 VAL A C 1
ATOM 744 O O . VAL A 1 92 ? 6.384 0.811 -3.831 1.00 96.88 92 VAL A O 1
ATOM 747 N N . LEU A 1 93 ? 6.836 -1.284 -4.475 1.00 96.00 93 LEU A N 1
ATOM 748 C CA . LEU A 1 93 ? 6.722 -1.874 -3.143 1.00 96.00 93 LEU A CA 1
ATOM 749 C C . LEU A 1 93 ? 7.880 -1.449 -2.229 1.00 96.00 93 LEU A C 1
ATOM 751 O O . LEU A 1 93 ? 7.656 -1.302 -1.030 1.00 96.00 93 LEU A O 1
ATOM 755 N N . ASP A 1 94 ? 9.085 -1.255 -2.775 1.00 95.12 94 ASP A N 1
ATOM 756 C CA . ASP A 1 94 ? 10.266 -0.853 -1.998 1.00 95.12 94 ASP A CA 1
ATOM 757 C C . ASP A 1 94 ? 10.380 0.657 -1.768 1.00 95.12 94 ASP A C 1
ATOM 759 O O . ASP A 1 94 ? 10.771 1.078 -0.680 1.00 95.12 94 ASP A O 1
ATOM 763 N N . TYR A 1 95 ? 10.073 1.469 -2.782 1.00 95.50 95 TYR A N 1
ATOM 764 C CA . TYR A 1 95 ? 10.363 2.910 -2.774 1.00 95.50 95 TYR A CA 1
ATOM 765 C C . TYR A 1 95 ? 9.114 3.793 -2.881 1.00 95.50 95 TYR A C 1
ATOM 767 O O . TYR A 1 95 ? 9.198 5.013 -2.722 1.00 95.50 95 TYR A O 1
ATOM 775 N N . GLY A 1 96 ? 7.960 3.203 -3.192 1.00 94.94 96 GLY A N 1
ATOM 776 C CA . GLY A 1 96 ? 6.698 3.919 -3.306 1.00 94.94 96 GLY A CA 1
ATOM 777 C C . GLY A 1 96 ? 6.058 4.229 -1.955 1.00 94.94 96 GLY A C 1
ATOM 778 O O . GLY A 1 96 ? 6.422 3.694 -0.907 1.00 94.94 96 GLY A O 1
ATOM 779 N N . ASN A 1 97 ? 5.057 5.101 -1.996 1.00 95.12 97 ASN A N 1
ATOM 780 C CA . ASN A 1 97 ? 4.131 5.326 -0.895 1.00 95.12 97 ASN A CA 1
ATOM 781 C C . ASN A 1 97 ? 2.826 4.540 -1.109 1.00 95.12 97 ASN A C 1
ATOM 783 O O . ASN A 1 97 ? 2.602 3.922 -2.152 1.00 95.12 97 ASN A O 1
ATOM 787 N N . LEU A 1 98 ? 1.946 4.573 -0.108 1.00 92.31 98 LEU A N 1
ATOM 788 C CA . LEU A 1 98 ? 0.675 3.847 -0.142 1.00 92.31 98 LEU A CA 1
ATOM 789 C C . LEU A 1 98 ? -0.203 4.247 -1.341 1.00 92.31 98 LEU A C 1
ATOM 791 O O . LEU A 1 98 ? -0.851 3.408 -1.959 1.00 92.31 98 LEU A O 1
ATOM 795 N N . GLU A 1 99 ? -0.179 5.522 -1.709 1.00 93.00 99 GLU A N 1
ATOM 796 C CA . GLU A 1 99 ? -0.940 6.022 -2.845 1.00 93.00 99 GLU A CA 1
ATOM 797 C C . GLU A 1 99 ? -0.401 5.465 -4.181 1.00 93.00 99 GLU A C 1
ATOM 799 O O . GLU A 1 99 ? -1.180 5.173 -5.089 1.00 93.00 99 GLU A O 1
ATOM 804 N N . ASP A 1 100 ? 0.916 5.270 -4.322 1.00 95.38 100 ASP A N 1
ATOM 805 C CA . ASP A 1 100 ? 1.514 4.650 -5.517 1.00 95.38 100 ASP A CA 1
ATOM 806 C C . ASP A 1 100 ? 1.081 3.192 -5.655 1.00 95.38 100 ASP A C 1
ATOM 808 O O . ASP A 1 100 ? 0.720 2.741 -6.744 1.00 95.38 100 ASP A O 1
ATOM 812 N N . VAL A 1 101 ? 1.060 2.477 -4.530 1.00 94.81 101 VAL A N 1
ATOM 813 C CA . VAL A 1 101 ? 0.559 1.105 -4.441 1.00 94.81 101 VAL A CA 1
ATOM 814 C C . VAL A 1 101 ? -0.896 1.044 -4.902 1.00 94.81 101 VAL A C 1
ATOM 816 O O . VAL A 1 101 ? -1.223 0.226 -5.764 1.00 94.81 101 VAL A O 1
ATOM 819 N N . TYR A 1 102 ? -1.754 1.944 -4.412 1.00 92.56 102 TYR A N 1
ATOM 820 C CA . TYR A 1 102 ? -3.150 2.011 -4.846 1.00 92.56 102 TYR A CA 1
ATOM 821 C C . TYR A 1 102 ? -3.296 2.354 -6.327 1.00 92.56 102 TYR A C 1
ATOM 823 O O . TYR A 1 102 ? -4.134 1.763 -7.009 1.00 92.56 102 TYR A O 1
ATOM 831 N N . ALA A 1 103 ? -2.471 3.256 -6.862 1.00 92.62 103 ALA A N 1
ATOM 832 C CA . ALA A 1 103 ? -2.504 3.592 -8.283 1.00 92.62 103 ALA A CA 1
ATOM 833 C C . ALA A 1 103 ? -2.178 2.377 -9.164 1.00 92.62 103 ALA A C 1
ATOM 835 O O . ALA A 1 103 ? -2.887 2.111 -10.139 1.00 92.62 103 ALA A O 1
ATOM 836 N N . VAL A 1 104 ? -1.154 1.600 -8.800 1.00 93.75 104 VAL A N 1
ATOM 837 C CA . VAL A 1 104 ? -0.796 0.370 -9.523 1.00 93.75 104 VAL A CA 1
ATOM 838 C C . VAL A 1 104 ? -1.868 -0.704 -9.346 1.00 93.75 104 VAL A C 1
ATOM 840 O O . VAL A 1 104 ? -2.266 -1.341 -10.324 1.00 93.75 104 VAL A O 1
ATOM 843 N N . GLN A 1 105 ? -2.392 -0.879 -8.131 1.00 92.88 105 GLN A N 1
ATOM 844 C CA . GLN A 1 105 ? -3.473 -1.824 -7.857 1.00 92.88 105 GLN A CA 1
ATOM 845 C C . GLN A 1 105 ? -4.724 -1.504 -8.684 1.00 92.88 105 GLN A C 1
ATOM 847 O O . GLN A 1 105 ? -5.320 -2.412 -9.264 1.00 92.88 105 GLN A O 1
ATOM 852 N N . LYS A 1 106 ? -5.088 -0.222 -8.794 1.00 89.56 106 LYS A N 1
ATOM 853 C CA . LYS A 1 106 ? -6.210 0.248 -9.616 1.00 89.56 106 LYS A CA 1
ATOM 854 C C . LYS A 1 106 ? -5.955 0.035 -11.108 1.00 89.56 106 LYS A C 1
ATOM 856 O O . LYS A 1 106 ? -6.851 -0.405 -11.819 1.00 89.56 106 LYS A O 1
ATOM 861 N N . TYR A 1 107 ? -4.743 0.309 -11.592 1.00 90.50 107 TYR A N 1
ATOM 862 C CA . TYR A 1 107 ? -4.393 0.112 -13.003 1.00 90.50 107 TYR A CA 1
ATOM 863 C C . TYR A 1 107 ? -4.464 -1.363 -13.429 1.00 90.50 107 TYR A C 1
ATOM 865 O O . TYR A 1 107 ? -4.973 -1.684 -14.503 1.00 90.50 107 TYR A O 1
ATOM 873 N N . MET A 1 108 ? -3.958 -2.272 -12.592 1.00 89.62 108 MET A N 1
ATOM 874 C CA . MET A 1 108 ? -3.820 -3.695 -12.934 1.00 89.62 108 MET A CA 1
ATOM 875 C C . MET A 1 108 ? -5.022 -4.545 -12.503 1.00 89.62 108 MET A C 1
ATOM 877 O O . MET A 1 108 ? -5.215 -5.650 -13.020 1.00 89.62 108 MET A O 1
ATOM 881 N N . GLY A 1 109 ? -5.810 -4.040 -11.553 1.00 89.81 109 GLY A N 1
ATOM 882 C CA . GLY A 1 109 ? -6.837 -4.770 -10.822 1.00 89.81 109 GLY A CA 1
ATOM 883 C C . GLY A 1 109 ? -6.262 -5.529 -9.621 1.00 89.81 109 GLY A C 1
ATOM 884 O O . GLY A 1 109 ? -5.176 -6.108 -9.691 1.00 89.81 109 GLY A O 1
ATOM 885 N N . SER A 1 110 ? -7.027 -5.581 -8.523 1.00 87.50 110 SER A N 1
ATOM 886 C CA . SER A 1 110 ? -6.563 -6.122 -7.232 1.00 87.50 110 SER A CA 1
ATOM 887 C C . SER A 1 110 ? -6.003 -7.549 -7.329 1.00 87.50 110 SER A C 1
ATOM 889 O O . SER A 1 110 ? -4.891 -7.815 -6.878 1.00 87.50 110 SER A O 1
ATOM 891 N N . LYS A 1 111 ? -6.709 -8.462 -8.013 1.00 87.00 111 LYS A N 1
ATOM 892 C CA . LYS A 1 111 ? -6.256 -9.857 -8.173 1.00 87.00 111 LYS A CA 1
ATOM 893 C C . LYS A 1 111 ? -4.915 -9.959 -8.909 1.00 87.00 111 LYS A C 1
ATOM 895 O O . LYS A 1 111 ? -4.027 -10.693 -8.482 1.00 87.00 111 LYS A O 1
ATOM 900 N N . ASN A 1 112 ? -4.753 -9.208 -10.000 1.00 90.69 112 ASN A N 1
ATOM 901 C CA . ASN A 1 112 ? -3.516 -9.207 -10.784 1.00 90.69 112 ASN A CA 1
ATOM 902 C C . ASN A 1 112 ? -2.363 -8.553 -10.027 1.00 90.69 112 ASN A C 1
ATOM 904 O O . ASN A 1 112 ? -1.236 -9.038 -10.113 1.00 90.69 112 ASN A O 1
ATOM 908 N N .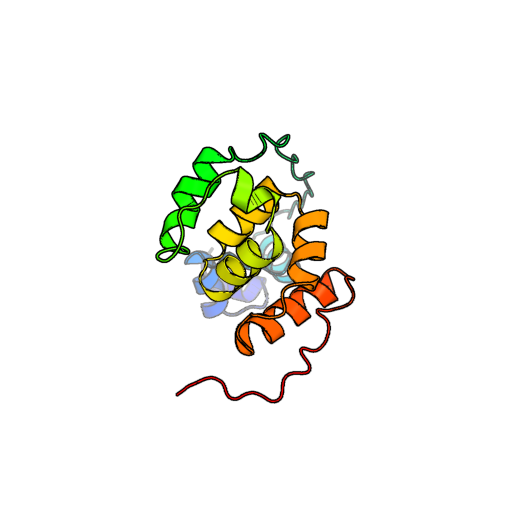 PHE A 1 113 ? -2.645 -7.469 -9.301 1.00 93.50 113 PHE A N 1
ATOM 909 C CA . PHE A 1 113 ? -1.679 -6.814 -8.432 1.00 93.50 113 PHE A CA 1
ATOM 910 C C . PHE A 1 113 ? -1.131 -7.806 -7.411 1.00 93.50 113 PHE A C 1
ATOM 912 O O . PHE A 1 113 ? 0.073 -8.044 -7.395 1.00 93.50 113 PHE A O 1
ATOM 919 N N . LEU A 1 114 ? -2.002 -8.463 -6.638 1.00 91.81 114 LEU A N 1
ATOM 920 C CA . LEU A 1 114 ? -1.569 -9.387 -5.591 1.00 91.81 114 LEU A CA 1
ATOM 921 C C . LEU A 1 114 ? -0.822 -10.597 -6.167 1.00 91.81 114 LEU A C 1
ATOM 923 O O . LEU A 1 114 ? 0.229 -10.972 -5.651 1.00 91.81 114 LEU A O 1
ATOM 927 N N . HIS A 1 115 ? -1.294 -11.165 -7.282 1.00 90.25 115 HIS A N 1
ATOM 928 C CA . HIS A 1 115 ? -0.614 -12.287 -7.937 1.00 90.25 115 HIS A CA 1
ATOM 929 C C . HIS A 1 115 ? 0.793 -11.927 -8.436 1.00 90.25 115 HIS A C 1
ATOM 931 O O . HIS A 1 115 ? 1.688 -12.772 -8.443 1.00 90.25 115 HIS A O 1
ATOM 937 N N . LYS A 1 116 ? 1.007 -10.686 -8.884 1.00 92.81 116 LYS A N 1
ATOM 938 C CA . LYS A 1 116 ? 2.320 -10.224 -9.350 1.00 92.81 116 LYS A CA 1
ATOM 939 C C . LYS A 1 116 ? 3.197 -9.725 -8.205 1.00 92.81 116 LYS A C 1
ATOM 941 O O . LYS A 1 116 ? 4.398 -9.961 -8.253 1.00 92.81 116 LYS A O 1
ATOM 946 N N . ALA A 1 117 ? 2.614 -9.130 -7.165 1.00 92.50 117 ALA A N 1
ATOM 947 C CA . ALA A 1 117 ? 3.308 -8.811 -5.923 1.00 92.50 117 ALA A CA 1
ATOM 948 C C . ALA A 1 117 ? 3.859 -10.096 -5.295 1.00 92.50 117 ALA A C 1
ATOM 950 O O . ALA A 1 117 ? 5.031 -10.150 -4.955 1.00 92.50 117 ALA A O 1
ATOM 951 N N . ALA A 1 118 ? 3.083 -11.185 -5.292 1.00 90.25 118 ALA A N 1
ATOM 952 C CA . ALA A 1 118 ? 3.542 -12.512 -4.882 1.00 90.25 118 ALA A CA 1
ATOM 953 C C . ALA A 1 118 ? 4.700 -13.081 -5.736 1.00 90.25 118 ALA A C 1
ATOM 955 O O . ALA A 1 118 ? 5.243 -14.124 -5.400 1.00 90.25 118 ALA A O 1
ATOM 956 N N . LYS A 1 119 ? 5.107 -12.438 -6.834 1.00 91.81 119 LYS A N 1
ATOM 957 C CA . LYS A 1 119 ? 6.283 -12.824 -7.636 1.00 91.81 119 LYS A CA 1
ATOM 958 C C . LYS A 1 119 ? 7.456 -11.851 -7.488 1.00 91.81 119 LYS A C 1
ATOM 960 O O . LYS A 1 119 ? 8.480 -12.066 -8.126 1.00 91.81 119 LYS A O 1
ATOM 965 N N . ALA A 1 120 ? 7.304 -10.788 -6.701 1.00 91.31 120 ALA A N 1
ATOM 966 C CA . ALA A 1 120 ? 8.352 -9.809 -6.453 1.00 91.31 120 ALA A CA 1
ATOM 967 C C . ALA A 1 120 ? 9.417 -10.425 -5.535 1.00 91.31 120 ALA A C 1
ATOM 969 O O . ALA A 1 120 ? 9.192 -10.636 -4.346 1.00 91.31 120 ALA A O 1
ATOM 970 N N . GLU A 1 121 ? 10.583 -10.742 -6.085 1.00 87.19 121 GLU A N 1
ATOM 971 C CA . GLU A 1 121 ? 11.667 -11.376 -5.326 1.00 87.19 121 GLU A CA 1
ATOM 972 C C . GLU A 1 121 ? 12.747 -10.358 -4.950 1.00 87.19 121 GLU A C 1
ATOM 974 O O . GLU A 1 121 ? 13.353 -10.462 -3.875 1.00 87.19 121 GLU A O 1
ATOM 979 N N . ARG A 1 122 ? 12.943 -9.336 -5.793 1.00 89.69 122 ARG A N 1
ATOM 980 C CA . ARG A 1 122 ? 13.981 -8.303 -5.664 1.00 89.69 122 ARG A CA 1
ATOM 981 C C . ARG A 1 122 ? 13.504 -7.096 -4.855 1.00 89.69 122 ARG A C 1
ATOM 983 O O . ARG A 1 122 ? 13.738 -5.959 -5.242 1.00 89.69 122 ARG A O 1
ATOM 990 N N . VAL A 1 123 ? 12.836 -7.370 -3.740 1.00 92.12 123 VAL A N 1
ATOM 991 C CA . VAL A 1 123 ? 12.458 -6.368 -2.736 1.00 92.12 123 VAL A CA 1
ATOM 992 C C . VAL A 1 123 ? 13.335 -6.476 -1.488 1.00 92.12 123 VAL A C 1
ATOM 994 O O . VAL A 1 123 ? 13.887 -7.549 -1.197 1.00 92.12 123 VAL A O 1
ATOM 997 N N . SER A 1 124 ? 13.437 -5.394 -0.717 1.00 92.69 124 SER A N 1
ATOM 998 C CA . SER A 1 124 ? 14.140 -5.382 0.572 1.00 92.69 124 SER A CA 1
ATOM 999 C C . SER A 1 124 ? 13.586 -6.450 1.537 1.00 92.69 124 SER A C 1
ATOM 1001 O O . SER A 1 124 ? 12.405 -6.809 1.445 1.00 92.69 124 SER A O 1
ATOM 1003 N N . PRO A 1 125 ? 14.359 -6.971 2.516 1.00 91.25 125 PRO A N 1
ATOM 1004 C CA . PRO A 1 125 ? 13.851 -7.989 3.440 1.00 91.25 125 PRO A CA 1
ATOM 1005 C C . PRO A 1 125 ? 12.695 -7.447 4.286 1.00 91.25 125 PRO A C 1
ATOM 1007 O O . PRO A 1 125 ? 11.737 -8.166 4.567 1.00 91.25 125 PRO A O 1
ATOM 1010 N N . LYS A 1 126 ? 12.761 -6.157 4.644 1.00 92.56 126 LYS A N 1
ATOM 1011 C CA . LYS A 1 126 ? 11.708 -5.442 5.372 1.00 92.56 126 LYS A CA 1
ATOM 1012 C C . LYS A 1 126 ? 10.416 -5.394 4.555 1.00 92.56 126 LYS A C 1
ATOM 1014 O O . LYS A 1 126 ? 9.370 -5.806 5.055 1.00 92.56 126 LYS A O 1
ATOM 1019 N N . THR A 1 127 ? 1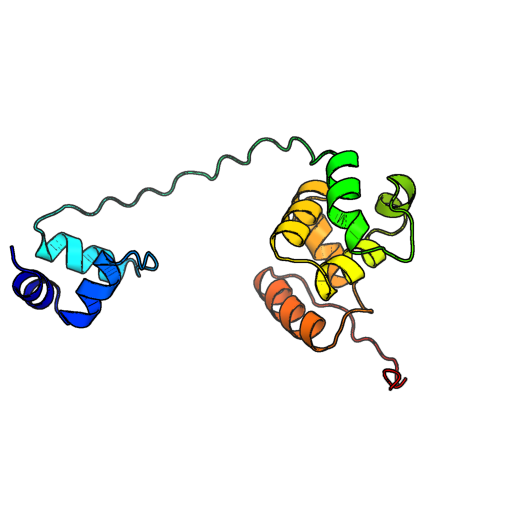0.501 -4.957 3.299 1.00 93.38 127 THR A N 1
ATOM 1020 C CA . THR A 1 127 ? 9.367 -4.912 2.365 1.00 93.38 127 THR A CA 1
ATOM 1021 C C . THR A 1 127 ? 8.778 -6.301 2.152 1.00 93.38 127 THR A C 1
ATOM 1023 O O . THR A 1 127 ? 7.566 -6.483 2.258 1.00 93.38 127 THR A O 1
ATOM 1026 N N . ARG A 1 128 ? 9.631 -7.309 1.931 1.00 91.88 128 ARG A N 1
ATOM 1027 C CA . ARG A 1 128 ? 9.213 -8.704 1.758 1.00 91.88 128 ARG A CA 1
ATOM 1028 C C . ARG A 1 128 ? 8.413 -9.207 2.954 1.00 91.88 128 ARG A C 1
ATOM 1030 O O . ARG A 1 128 ? 7.343 -9.779 2.773 1.00 91.88 128 ARG A O 1
ATOM 1037 N N . ASN A 1 129 ? 8.914 -8.989 4.169 1.00 90.94 129 ASN A N 1
ATOM 1038 C CA . ASN A 1 129 ? 8.254 -9.447 5.390 1.00 90.94 129 ASN A CA 1
ATOM 1039 C C . ASN A 1 129 ? 6.901 -8.763 5.601 1.00 90.94 129 ASN A C 1
ATOM 1041 O O . ASN A 1 129 ? 5.940 -9.433 5.974 1.00 90.94 129 ASN A O 1
ATOM 1045 N N . PHE A 1 130 ? 6.811 -7.459 5.325 1.00 90.69 130 PHE A N 1
ATOM 1046 C CA . PHE A 1 130 ? 5.545 -6.730 5.374 1.00 90.69 130 PHE A CA 1
ATOM 1047 C C . PHE A 1 130 ? 4.534 -7.301 4.371 1.00 90.69 130 PHE A C 1
ATOM 1049 O O . PHE A 1 130 ? 3.443 -7.721 4.753 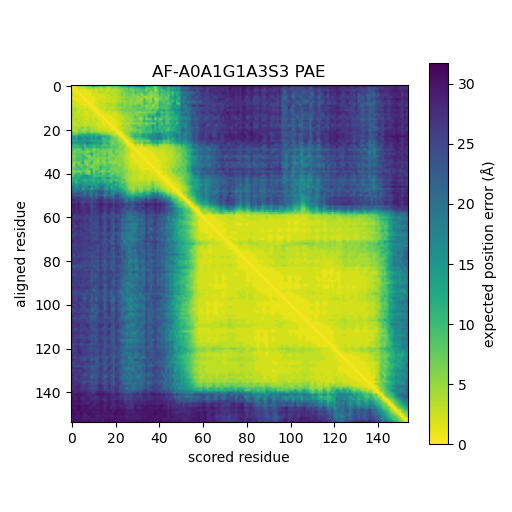1.00 90.69 130 PHE A O 1
ATOM 1056 N N . TRP A 1 131 ? 4.909 -7.390 3.094 1.00 90.94 131 TRP A N 1
ATOM 1057 C CA . TRP A 1 131 ? 3.992 -7.840 2.048 1.00 90.94 131 TRP A CA 1
ATOM 1058 C C . TRP A 1 131 ? 3.638 -9.321 2.149 1.00 90.94 131 TRP A C 1
ATOM 1060 O O . TRP A 1 131 ? 2.534 -9.695 1.769 1.00 90.94 131 TRP A O 1
ATOM 1070 N N . LYS A 1 132 ? 4.505 -10.160 2.727 1.00 88.81 132 LYS A N 1
ATOM 1071 C CA . LYS A 1 132 ? 4.171 -11.550 3.066 1.00 88.81 132 LYS A CA 1
ATOM 1072 C C . LYS A 1 132 ? 2.976 -11.619 4.019 1.00 88.81 132 LYS A C 1
ATOM 1074 O O . LYS A 1 132 ? 2.036 -12.351 3.740 1.00 88.81 132 LYS A O 1
ATOM 1079 N N . GLN A 1 133 ? 2.976 -10.811 5.081 1.00 88.00 133 GLN A N 1
ATOM 1080 C CA . GLN A 1 133 ? 1.860 -10.765 6.035 1.00 88.00 133 GLN A CA 1
ATOM 1081 C C . GLN A 1 133 ? 0.569 -10.256 5.384 1.00 88.00 133 GLN A C 1
ATOM 1083 O O . GLN A 1 133 ? -0.514 -10.741 5.700 1.00 88.00 133 GLN A O 1
ATOM 1088 N N . VAL A 1 134 ? 0.674 -9.286 4.470 1.00 86.62 134 VAL A N 1
ATOM 1089 C CA . VAL A 1 134 ? -0.483 -8.788 3.710 1.00 86.62 134 VAL A CA 1
ATOM 1090 C C . VAL A 1 134 ? -1.038 -9.878 2.787 1.00 86.62 134 VAL A C 1
ATOM 1092 O O . VAL A 1 134 ? -2.236 -10.137 2.809 1.00 86.62 134 VAL A O 1
ATOM 1095 N N . LEU A 1 135 ? -0.184 -10.558 2.017 1.00 87.12 135 LEU A N 1
ATOM 1096 C CA . LEU A 1 135 ? -0.595 -11.612 1.080 1.00 87.12 135 LEU A CA 1
ATOM 1097 C C . LEU A 1 135 ? -1.215 -12.827 1.788 1.00 87.12 135 LEU A C 1
ATOM 1099 O O . LEU A 1 135 ? -2.189 -13.385 1.287 1.00 87.12 135 LEU A O 1
ATOM 1103 N N . GLU A 1 136 ? -0.700 -13.201 2.962 1.00 85.31 136 GLU A N 1
ATOM 1104 C CA . GLU A 1 136 ? -1.260 -14.283 3.785 1.00 85.31 136 GLU A CA 1
ATOM 1105 C C . GLU A 1 136 ? -2.689 -13.965 4.245 1.00 85.31 136 GLU A C 1
ATOM 1107 O O . GLU A 1 136 ? -3.560 -14.831 4.171 1.00 85.31 136 GLU A O 1
ATOM 1112 N N . LYS A 1 137 ? -2.964 -12.715 4.645 1.00 82.94 137 LYS A N 1
ATOM 1113 C CA . LYS A 1 137 ? -4.321 -12.263 5.005 1.00 82.94 137 LYS A CA 1
ATOM 1114 C C . LYS A 1 137 ? -5.299 -12.302 3.830 1.00 82.94 137 LYS A C 1
ATOM 1116 O O . LYS A 1 137 ? -6.478 -12.561 4.038 1.00 82.94 137 LYS A O 1
ATOM 1121 N N . GLU A 1 138 ? -4.806 -12.086 2.614 1.00 80.44 138 GLU A N 1
ATOM 1122 C CA . GLU A 1 138 ? -5.589 -12.170 1.373 1.00 80.44 138 GLU A CA 1
ATOM 1123 C C . GLU A 1 138 ? -5.717 -13.611 0.834 1.00 80.44 138 GLU A C 1
ATOM 1125 O O . GLU A 1 138 ? -6.286 -13.828 -0.236 1.00 80.44 138 GLU A O 1
ATOM 1130 N N . GLY A 1 139 ? -5.183 -14.614 1.546 1.00 79.31 139 GLY A N 1
ATOM 1131 C CA . GLY A 1 139 ? -5.264 -16.025 1.156 1.00 79.31 139 GLY A CA 1
ATOM 1132 C C . GLY A 1 139 ? -4.405 -16.396 -0.058 1.00 79.31 139 GLY A C 1
ATOM 1133 O O . GLY A 1 139 ? -4.669 -17.406 -0.712 1.00 79.31 139 GLY A O 1
ATOM 1134 N N . ILE A 1 140 ? -3.387 -15.593 -0.388 1.00 74.50 140 ILE A N 1
ATOM 1135 C CA . ILE A 1 140 ? -2.512 -15.823 -1.543 1.00 74.50 140 ILE A CA 1
ATOM 1136 C C . ILE A 1 140 ? -1.193 -16.451 -1.071 1.00 74.50 140 ILE A C 1
ATOM 1138 O O . ILE A 1 140 ? -0.470 -15.824 -0.292 1.00 74.50 140 ILE A O 1
ATOM 1142 N N . PRO A 1 141 ? -0.835 -17.662 -1.548 1.00 62.62 141 PRO A N 1
ATOM 1143 C CA . PRO A 1 141 ? 0.412 -18.312 -1.163 1.00 62.62 141 PRO A CA 1
ATOM 1144 C C . PRO A 1 141 ? 1.624 -17.470 -1.587 1.00 62.62 141 PRO A C 1
ATOM 1146 O O . PRO A 1 141 ? 1.693 -16.939 -2.696 1.00 62.62 141 PRO A O 1
ATOM 1149 N N . CYS A 1 142 ? 2.548 -17.322 -0.640 1.00 62.69 142 CYS A N 1
ATOM 1150 C CA . CYS A 1 142 ? 3.514 -16.230 -0.556 1.00 62.69 142 CYS A CA 1
ATOM 1151 C C . CYS A 1 142 ? 4.595 -1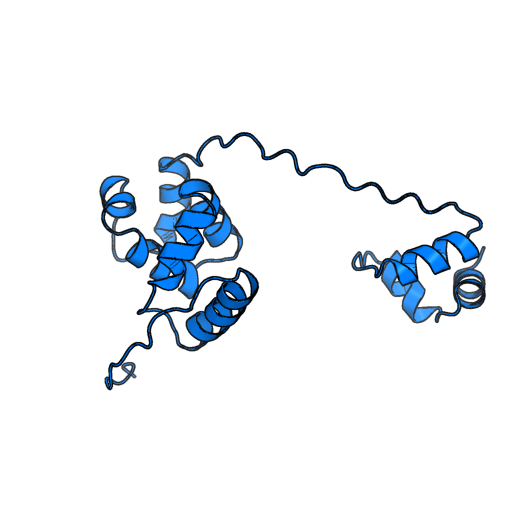6.221 -1.649 1.00 62.69 142 CYS A C 1
ATOM 1153 O O . CYS A 1 142 ? 4.863 -17.229 -2.305 1.00 62.69 142 CYS A O 1
ATOM 1155 N N . MET A 1 143 ? 5.284 -15.072 -1.746 1.00 59.28 143 MET A N 1
ATOM 1156 C CA . MET A 1 143 ? 6.493 -14.866 -2.553 1.00 59.28 143 MET A CA 1
ATOM 1157 C C . MET A 1 143 ? 7.488 -16.007 -2.362 1.00 59.28 143 MET A C 1
ATOM 1159 O O . MET A 1 143 ? 7.893 -16.297 -1.232 1.00 59.28 143 MET A O 1
ATOM 1163 N N . LYS A 1 144 ? 7.863 -16.674 -3.463 1.00 54.81 144 LYS A N 1
ATOM 1164 C CA . LYS A 1 144 ? 8.846 -17.761 -3.432 1.00 54.81 144 LYS A CA 1
ATOM 1165 C C . LYS A 1 144 ? 10.111 -17.263 -2.729 1.00 54.81 144 LYS A C 1
ATOM 1167 O O . LYS A 1 144 ? 10.553 -16.134 -2.936 1.00 54.81 144 LYS A O 1
ATOM 1172 N N . LYS A 1 145 ? 10.675 -18.099 -1.849 1.00 48.62 145 LYS A N 1
ATOM 1173 C CA . LYS A 1 145 ? 11.950 -17.808 -1.182 1.00 48.62 145 LYS A CA 1
ATOM 1174 C C . LYS A 1 145 ? 12.988 -17.488 -2.260 1.00 48.62 145 LYS A C 1
ATOM 1176 O O . LYS A 1 145 ? 13.339 -18.366 -3.040 1.00 48.62 145 LYS A O 1
ATOM 1181 N N . SER A 1 146 ? 13.508 -16.263 -2.255 1.00 48.25 146 SER A N 1
ATOM 1182 C CA . SER A 1 146 ? 14.740 -15.937 -2.971 1.00 48.25 146 SER A CA 1
ATOM 1183 C C . SER A 1 146 ? 15.869 -16.769 -2.365 1.00 48.25 146 SER A C 1
ATOM 1185 O O . SER A 1 146 ? 16.390 -16.440 -1.300 1.00 48.25 146 SER A O 1
ATOM 1187 N N . SER A 1 147 ? 16.252 -17.854 -3.029 1.00 42.78 147 SER A N 1
ATOM 1188 C CA . SER A 1 147 ? 17.495 -18.566 -2.753 1.00 42.78 147 SER A CA 1
ATOM 1189 C C . SER A 1 147 ? 18.635 -17.864 -3.494 1.00 42.78 147 SER A C 1
ATOM 1191 O O . SER A 1 147 ? 19.032 -18.282 -4.581 1.00 42.78 147 SER A O 1
ATOM 1193 N N . ARG A 1 148 ? 19.148 -16.765 -2.933 1.00 46.22 148 ARG A N 1
ATOM 1194 C CA . ARG A 1 148 ? 20.442 -16.198 -3.341 1.00 46.22 148 ARG A CA 1
ATOM 1195 C C . ARG A 1 148 ? 21.281 -15.882 -2.107 1.00 46.22 148 ARG A C 1
ATOM 1197 O O . ARG A 1 148 ? 20.957 -14.975 -1.350 1.00 46.22 148 ARG A O 1
ATOM 1204 N N . ASN A 1 149 ? 22.355 -16.654 -1.942 1.00 47.16 149 ASN A N 1
ATOM 1205 C CA . ASN A 1 149 ? 23.502 -16.368 -1.077 1.00 47.16 149 ASN A CA 1
ATOM 1206 C C . ASN A 1 149 ? 24.371 -15.304 -1.762 1.00 47.16 149 ASN A C 1
ATOM 1208 O O . ASN A 1 149 ? 25.434 -15.601 -2.302 1.00 47.16 149 ASN A O 1
ATOM 1212 N N . THR A 1 150 ? 23.903 -14.064 -1.838 1.00 46.66 150 THR A N 1
ATOM 1213 C CA . THR A 1 150 ? 24.754 -12.984 -2.346 1.00 46.66 150 THR A CA 1
ATOM 1214 C C . THR A 1 150 ? 24.509 -11.746 -1.515 1.00 46.66 150 THR A C 1
ATOM 1216 O O . THR A 1 150 ? 23.364 -11.328 -1.342 1.00 46.66 150 THR A O 1
ATOM 1219 N N . ALA A 1 151 ? 25.597 -11.241 -0.935 1.00 45.25 151 ALA A N 1
ATOM 1220 C CA . ALA A 1 151 ? 25.608 -10.098 -0.047 1.00 45.25 151 ALA A CA 1
ATOM 1221 C C . ALA A 1 151 ? 24.903 -8.903 -0.698 1.00 45.25 151 ALA A C 1
ATOM 1223 O O . ALA A 1 151 ? 25.123 -8.590 -1.868 1.00 45.25 151 ALA A O 1
ATOM 1224 N N . TRP A 1 152 ? 24.046 -8.249 0.085 1.00 42.19 152 TRP A N 1
ATOM 1225 C CA . TRP A 1 152 ? 23.633 -6.880 -0.188 1.00 42.19 152 TRP A CA 1
ATOM 1226 C C . TRP A 1 152 ? 24.912 -6.044 -0.152 1.00 42.19 152 TRP A C 1
ATOM 1228 O O . TRP A 1 152 ? 25.586 -6.038 0.875 1.00 42.19 152 TRP A O 1
ATOM 1238 N N . ASN A 1 153 ? 25.290 -5.439 -1.277 1.00 47.34 153 ASN A N 1
ATOM 1239 C CA . ASN A 1 153 ? 26.494 -4.619 -1.353 1.00 47.34 153 ASN A CA 1
ATOM 1240 C C . ASN A 1 153 ? 26.441 -3.507 -0.294 1.00 47.34 153 ASN A C 1
ATOM 1242 O O . ASN A 1 153 ? 25.420 -2.820 -0.184 1.00 47.34 153 ASN A O 1
ATOM 1246 N N . SER A 1 154 ? 27.537 -3.408 0.463 1.00 40.25 154 SER A N 1
ATOM 1247 C CA . SER A 1 154 ? 27.912 -2.301 1.345 1.00 40.25 154 SER A CA 1
ATOM 1248 C C . SER A 1 154 ? 27.922 -0.955 0.631 1.00 40.25 154 SER A C 1
ATOM 1250 O O . SER A 1 154 ? 28.198 -0.941 -0.592 1.00 40.25 154 SER A O 1
#

pLDDT: mean 81.31, std 15.3, range [40.25, 96.88]

Foldseek 3Di:
DDLCQLCVQLVHDSVVSVVVVVPPPDDDPSSVVSSCRSVVHDDDDDDDPPPPVPQPQLPLVVLQVVCVVLCVPDRDDPCCCVVPVLVSLQSCLAPNDPVNLVSSCSNQPVVRSLVSPQQNANHDPVSQVVNQVVSVVVVHPHRDHPPDPDDPDD

Secondary structure (DSSP, 8-state):
--HHHHHHHTTS-HHHHHHHHTT-----HHHHHHHHHHTTPPP----------------HHHHHHHHGGG-TTS---HHHHHH-HHHHHHHHHHH--HHHHHHHHHHH-HHHHHHHHTT--SS-HHHHHHHHHHHHHTTPPPPPP-----PPP-

Nearest PDB structures (foldseek):
  4fn3-assembly1_A  TM=9.250E-01  e=6.411E-01  Enterobacter sp. RFL1396
  8ezt-assembly1_D-2  TM=7.790E-01  e=4.491E-01  Legionella pneumophila
  4ia8-assembly1_B  TM=9.281E-01  e=1.522E+00  Enterobacter sp. RFL1396